Protein AF-A0A6P0S3E5-F1 (afdb_monomer_lite)

Structure (mmCIF, N/CA/C/O backbone):
data_AF-A0A6P0S3E5-F1
#
_entry.id   AF-A0A6P0S3E5-F1
#
loop_
_atom_site.group_PDB
_atom_site.id
_atom_site.type_symbol
_atom_site.label_atom_id
_atom_site.label_alt_id
_atom_site.label_comp_id
_atom_site.label_asym_id
_atom_site.label_entity_id
_atom_site.label_seq_id
_atom_site.pdbx_PDB_ins_code
_atom_site.Cartn_x
_atom_site.Cartn_y
_atom_site.Cartn_z
_atom_site.occupancy
_atom_site.B_iso_or_equiv
_atom_site.auth_seq_id
_atom_site.auth_comp_id
_atom_site.auth_asym_id
_atom_site.auth_atom_id
_atom_site.pdbx_PDB_model_num
ATOM 1 N N . ASP A 1 1 ? 17.682 5.337 -8.315 1.00 56.09 1 ASP A N 1
ATOM 2 C CA . ASP A 1 1 ? 16.860 4.192 -7.900 1.00 56.09 1 ASP A CA 1
ATOM 3 C C . ASP A 1 1 ? 15.420 4.434 -8.352 1.00 56.09 1 ASP A C 1
ATOM 5 O O . ASP A 1 1 ? 14.896 5.508 -8.070 1.00 56.09 1 ASP A O 1
ATOM 9 N N . ASN A 1 2 ? 14.818 3.553 -9.160 1.00 66.38 2 ASN A N 1
ATOM 10 C CA . ASN A 1 2 ? 13.443 3.750 -9.649 1.00 66.38 2 ASN A CA 1
ATOM 11 C C . ASN A 1 2 ? 12.455 3.062 -8.697 1.00 66.38 2 ASN A C 1
ATOM 13 O O . ASN A 1 2 ? 12.021 1.937 -8.926 1.00 66.38 2 ASN A O 1
ATOM 17 N N . HIS A 1 3 ? 12.110 3.750 -7.611 1.00 80.62 3 HIS A N 1
ATOM 18 C CA . HIS A 1 3 ? 11.210 3.229 -6.577 1.00 80.62 3 HIS A CA 1
ATOM 19 C C . HIS A 1 3 ? 9.725 3.459 -6.864 1.00 80.62 3 HIS A C 1
ATOM 21 O O . HIS A 1 3 ? 8.883 3.156 -6.014 1.00 80.62 3 HIS A O 1
ATOM 2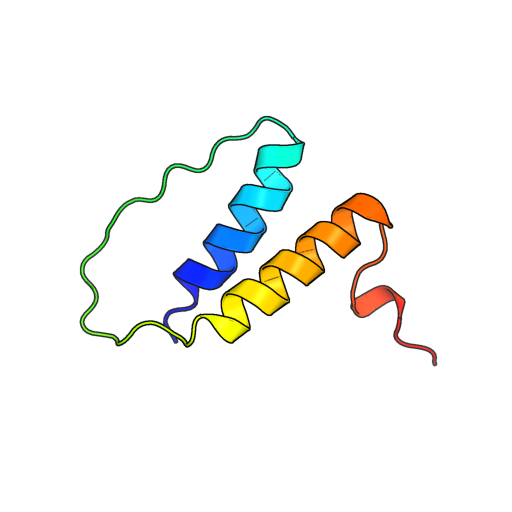7 N N . MET A 1 4 ? 9.382 3.989 -8.044 1.00 88.94 4 MET A N 1
ATOM 28 C CA . MET A 1 4 ? 8.008 4.375 -8.372 1.00 88.94 4 MET A CA 1
ATOM 29 C C . MET A 1 4 ? 7.044 3.195 -8.266 1.00 88.94 4 MET A C 1
ATOM 31 O O . MET A 1 4 ? 5.941 3.355 -7.755 1.00 88.94 4 MET A O 1
ATOM 35 N N . ARG A 1 5 ? 7.472 1.986 -8.655 1.00 89.88 5 ARG A N 1
ATOM 36 C CA . ARG A 1 5 ? 6.633 0.783 -8.550 1.00 89.88 5 ARG A CA 1
ATOM 37 C C . ARG A 1 5 ? 6.287 0.438 -7.099 1.00 89.88 5 ARG A C 1
ATOM 39 O O . ARG A 1 5 ? 5.128 0.161 -6.812 1.00 89.88 5 ARG A O 1
ATOM 46 N N . ARG A 1 6 ? 7.258 0.493 -6.181 1.00 93.44 6 ARG A N 1
ATOM 47 C CA . ARG A 1 6 ? 7.020 0.213 -4.753 1.00 93.44 6 ARG A CA 1
ATOM 48 C C . ARG A 1 6 ? 6.127 1.279 -4.122 1.00 93.44 6 ARG A C 1
ATOM 50 O O . ARG A 1 6 ? 5.159 0.944 -3.448 1.00 93.44 6 ARG A O 1
ATOM 57 N N . ALA A 1 7 ? 6.427 2.552 -4.386 1.00 93.06 7 ALA A N 1
ATOM 58 C CA . ALA A 1 7 ? 5.638 3.678 -3.890 1.00 93.06 7 ALA A CA 1
ATOM 59 C C . ALA A 1 7 ? 4.188 3.613 -4.388 1.00 93.06 7 ALA A C 1
ATOM 61 O O . ALA A 1 7 ? 3.261 3.809 -3.606 1.00 93.06 7 ALA A O 1
ATOM 62 N N . ARG A 1 8 ? 3.992 3.263 -5.666 1.00 93.94 8 ARG A N 1
ATOM 63 C CA . ARG A 1 8 ? 2.672 3.067 -6.263 1.00 93.94 8 ARG A CA 1
ATOM 64 C C . ARG A 1 8 ? 1.892 1.952 -5.572 1.00 93.94 8 ARG A C 1
ATOM 66 O O . ARG A 1 8 ? 0.749 2.192 -5.220 1.00 93.94 8 ARG A O 1
ATOM 73 N N . VAL A 1 9 ? 2.494 0.782 -5.337 1.00 95.81 9 VAL A N 1
ATOM 74 C CA . VAL A 1 9 ? 1.815 -0.339 -4.655 1.00 95.81 9 VAL A CA 1
ATOM 75 C C . VAL A 1 9 ? 1.341 0.062 -3.257 1.00 95.81 9 VAL A C 1
ATOM 77 O O . VAL A 1 9 ? 0.182 -0.160 -2.918 1.00 95.81 9 VAL A O 1
ATOM 80 N N . ILE A 1 10 ? 2.204 0.701 -2.458 1.00 96.38 10 ILE A N 1
ATOM 81 C CA . ILE A 1 10 ? 1.820 1.198 -1.126 1.00 96.38 10 ILE A CA 1
ATOM 82 C C . ILE A 1 10 ? 0.692 2.229 -1.250 1.00 96.38 10 ILE A C 1
ATOM 84 O O . ILE A 1 10 ? -0.291 2.165 -0.516 1.00 96.38 10 ILE A O 1
ATOM 88 N N . GLY A 1 11 ? 0.834 3.181 -2.174 1.00 96.62 11 GLY A N 1
ATOM 89 C CA . GLY A 1 11 ? -0.142 4.241 -2.392 1.00 96.62 11 GLY A CA 1
ATOM 90 C C . GLY A 1 11 ? -1.505 3.705 -2.820 1.00 96.62 11 GLY A C 1
ATOM 91 O O . GLY A 1 11 ? -2.511 4.139 -2.278 1.00 96.62 11 GLY A O 1
ATOM 92 N N . GLU A 1 12 ? -1.557 2.738 -3.738 1.00 97.31 12 GLU A N 1
ATOM 93 C CA . GLU A 1 12 ? -2.810 2.127 -4.198 1.00 97.31 12 GLU A CA 1
ATOM 94 C C . GLU A 1 12 ? -3.544 1.446 -3.038 1.00 97.31 12 GLU A C 1
ATOM 96 O O . GLU A 1 12 ? -4.758 1.591 -2.918 1.00 97.31 12 GLU A O 1
ATOM 101 N N . ILE A 1 13 ? -2.813 0.784 -2.138 1.00 97.56 13 ILE A N 1
ATOM 102 C CA . ILE A 1 13 ? -3.388 0.135 -0.955 1.00 97.56 13 ILE A CA 1
ATOM 103 C C . ILE A 1 13 ? -3.902 1.175 0.054 1.00 97.56 13 ILE A C 1
ATOM 105 O O . ILE A 1 13 ? -5.060 1.117 0.465 1.00 97.56 13 ILE A O 1
ATOM 109 N N . VAL A 1 14 ? -3.068 2.145 0.443 1.00 97.06 14 VAL A N 1
ATOM 110 C CA . VAL A 1 14 ? -3.392 3.121 1.503 1.00 97.06 14 VAL A CA 1
ATOM 111 C C . VAL A 1 14 ? -4.437 4.144 1.058 1.00 97.06 14 VAL A C 1
ATOM 113 O O . VAL A 1 14 ? -5.369 4.449 1.800 1.00 97.06 14 VAL A O 1
ATOM 116 N N . PHE A 1 15 ? -4.300 4.694 -0.146 1.00 98.00 15 PHE A N 1
ATOM 117 C CA . PHE A 1 15 ? -5.267 5.650 -0.683 1.00 98.00 15 PHE A CA 1
ATOM 118 C C . PHE A 1 15 ? -6.548 4.944 -1.128 1.00 98.00 15 PHE A C 1
ATOM 120 O O . PHE A 1 15 ? -7.642 5.425 -0.828 1.00 98.00 15 PHE A O 1
ATOM 127 N N . GLY A 1 16 ? -6.434 3.756 -1.732 1.00 97.12 16 GLY A N 1
ATOM 128 C CA . GLY A 1 16 ? -7.584 2.941 -2.119 1.00 97.12 16 GLY A CA 1
ATOM 129 C C . GLY A 1 16 ? -8.454 2.549 -0.926 1.00 97.12 16 GLY A C 1
ATOM 130 O O . GLY A 1 16 ? -9.677 2.654 -1.007 1.00 97.12 16 GLY A O 1
ATOM 131 N N . SER A 1 17 ? -7.856 2.234 0.232 1.00 96.62 17 SER A N 1
ATOM 132 C CA . SER A 1 17 ? -8.614 1.969 1.467 1.00 96.62 17 SER A CA 1
ATOM 133 C C . SER A 1 17 ? -9.374 3.191 2.006 1.00 96.62 17 SER A C 1
ATOM 135 O O . SER A 1 17 ? -10.131 3.073 2.967 1.00 96.62 17 SER A O 1
ATOM 137 N N . ARG A 1 18 ? -9.147 4.381 1.437 1.00 96.88 18 ARG A N 1
ATOM 138 C CA . ARG A 1 18 ? -9.831 5.643 1.760 1.00 96.88 18 ARG A CA 1
ATOM 139 C C . ARG A 1 18 ? -10.653 6.185 0.583 1.00 96.88 18 ARG A C 1
ATOM 141 O O . ARG A 1 18 ? -11.072 7.336 0.624 1.00 96.88 18 ARG A O 1
ATOM 148 N N . GLY A 1 19 ? -10.884 5.375 -0.455 1.00 97.38 19 GLY A N 1
ATOM 149 C CA . GLY A 1 19 ? -11.661 5.769 -1.635 1.00 97.38 19 GLY A CA 1
ATOM 150 C C . GLY A 1 19 ? -10.928 6.719 -2.589 1.00 97.38 19 GLY A C 1
ATOM 151 O O . GLY A 1 19 ? -11.564 7.350 -3.428 1.00 97.38 19 GLY A O 1
ATOM 152 N N . ILE A 1 20 ? -9.602 6.837 -2.476 1.00 97.94 20 ILE A N 1
ATOM 153 C CA . ILE A 1 20 ? -8.779 7.704 -3.324 1.00 97.94 20 ILE A CA 1
ATOM 154 C C . ILE A 1 20 ? -8.081 6.842 -4.382 1.00 97.94 20 ILE A C 1
ATOM 156 O O . ILE A 1 20 ? -7.246 5.994 -4.064 1.00 97.94 20 ILE A O 1
ATOM 160 N N . LEU A 1 21 ? -8.405 7.075 -5.654 1.00 96.19 21 LEU A N 1
ATOM 161 C CA . LEU A 1 21 ? -7.802 6.369 -6.784 1.00 96.19 21 LEU A CA 1
ATOM 16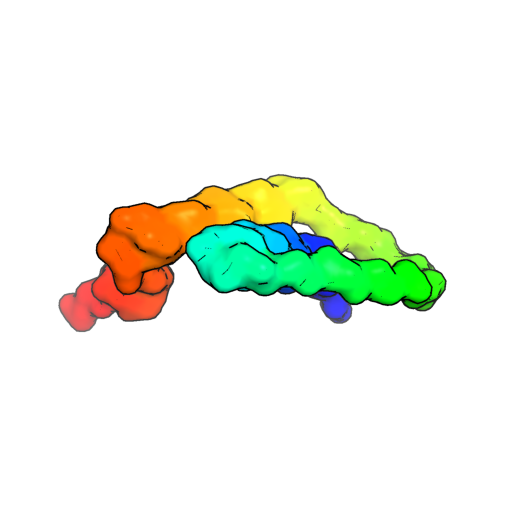2 C C . LEU A 1 21 ? -6.504 7.056 -7.231 1.00 96.19 21 LEU A C 1
ATOM 164 O O . LEU A 1 21 ? -6.500 8.241 -7.562 1.00 96.19 21 LEU A O 1
ATOM 168 N N . LEU A 1 22 ? -5.413 6.294 -7.320 1.00 95.25 22 LEU A N 1
ATOM 169 C CA . LEU A 1 22 ? -4.183 6.756 -7.961 1.00 95.25 22 LEU A CA 1
ATOM 170 C C . LEU A 1 22 ? -4.240 6.539 -9.474 1.00 95.25 22 LEU A C 1
ATOM 172 O O . LEU A 1 22 ? -4.494 5.432 -9.945 1.00 95.25 22 LEU A O 1
ATOM 176 N N . LYS A 1 23 ? -3.917 7.588 -10.236 1.00 94.25 23 LYS A N 1
ATOM 177 C CA . LYS A 1 23 ? -3.722 7.523 -11.688 1.00 94.25 23 LYS A CA 1
ATOM 178 C C . LYS A 1 23 ? -2.239 7.739 -12.013 1.00 94.25 23 LYS A C 1
ATOM 180 O O . LYS A 1 23 ? -1.780 8.880 -12.005 1.00 94.25 23 LYS A O 1
ATOM 185 N N . PRO A 1 24 ? -1.470 6.674 -12.277 1.00 89.69 24 PRO A N 1
ATOM 186 C CA . PRO A 1 24 ? -0.064 6.801 -12.624 1.00 89.69 24 PRO A CA 1
ATOM 187 C C . PRO A 1 24 ? 0.077 7.343 -14.042 1.00 89.69 24 PRO A C 1
ATOM 189 O O . PRO A 1 24 ? -0.643 6.924 -14.949 1.00 89.69 24 PRO A O 1
ATOM 192 N N . LEU A 1 25 ? 1.042 8.237 -14.229 1.00 89.94 25 LEU A N 1
ATOM 193 C CA . LEU A 1 25 ? 1.449 8.703 -15.546 1.00 89.94 25 LEU A CA 1
ATOM 194 C C . LEU A 1 25 ? 2.682 7.904 -15.981 1.00 89.94 25 LEU A C 1
ATOM 196 O O . LEU A 1 25 ? 3.686 7.926 -15.263 1.00 89.94 25 LEU A O 1
ATOM 200 N N . PRO A 1 26 ? 2.611 7.155 -17.095 1.00 84.81 26 PRO A N 1
ATOM 201 C CA . PRO A 1 26 ? 3.778 6.475 -17.627 1.00 84.81 26 PRO A CA 1
ATOM 202 C C . PRO A 1 26 ? 4.788 7.521 -18.100 1.00 84.81 26 PRO A C 1
ATOM 204 O O . PRO A 1 26 ? 4.436 8.475 -18.791 1.00 84.81 26 PRO A O 1
ATOM 207 N N . VAL A 1 27 ? 6.038 7.337 -17.696 1.00 84.81 27 VAL A N 1
ATOM 208 C CA . VAL A 1 27 ? 7.177 8.145 -18.129 1.00 84.81 27 VAL A CA 1
ATOM 209 C C . VAL A 1 27 ? 8.251 7.167 -18.562 1.00 84.81 27 VAL A C 1
ATOM 211 O O . VAL A 1 27 ? 8.546 6.219 -17.825 1.00 84.81 27 VAL A O 1
ATOM 214 N N . ASP A 1 28 ? 8.813 7.392 -19.744 1.00 83.56 28 ASP A N 1
ATOM 215 C CA . ASP A 1 28 ? 9.877 6.548 -20.267 1.00 83.56 28 ASP A CA 1
ATOM 216 C C . ASP A 1 28 ? 11.079 6.570 -19.322 1.00 83.56 28 ASP A C 1
ATOM 218 O O . ASP A 1 28 ? 11.514 7.612 -18.824 1.00 83.56 28 ASP A O 1
ATOM 222 N N . SER A 1 29 ? 11.599 5.383 -19.027 1.00 81.38 29 SER A N 1
ATOM 223 C CA . SER A 1 29 ? 12.758 5.225 -18.166 1.00 81.38 29 SER A CA 1
ATOM 224 C C . SER A 1 29 ? 13.674 4.164 -18.739 1.00 81.38 29 SER A C 1
ATOM 226 O O . SER A 1 29 ? 13.283 3.014 -18.896 1.00 81.38 29 SER A O 1
ATOM 228 N N . GLU A 1 30 ? 14.929 4.536 -18.964 1.00 84.69 30 GLU A N 1
ATOM 229 C CA . GLU A 1 30 ? 15.995 3.618 -19.384 1.00 84.69 30 GLU A CA 1
ATOM 230 C C . GLU A 1 30 ? 16.472 2.699 -18.243 1.00 84.69 30 GLU A C 1
ATOM 232 O O . GLU A 1 30 ? 17.401 1.912 -18.399 1.00 84.69 30 GLU A O 1
ATOM 237 N N . ARG A 1 31 ? 15.868 2.806 -17.052 1.00 81.56 31 ARG A N 1
ATOM 238 C CA . ARG A 1 31 ? 16.276 2.046 -15.869 1.00 81.56 31 ARG A CA 1
ATOM 239 C C . ARG A 1 31 ? 15.466 0.767 -15.728 1.00 81.56 31 ARG A C 1
ATOM 241 O O . ARG A 1 31 ? 14.237 0.807 -15.674 1.00 81.56 31 ARG A O 1
ATOM 248 N N . SER A 1 32 ? 16.172 -0.343 -15.533 1.00 82.62 32 SER A N 1
ATOM 249 C CA . SER A 1 32 ? 15.561 -1.634 -15.227 1.00 82.62 32 SER A CA 1
ATOM 250 C C . SER A 1 32 ? 14.666 -1.550 -13.981 1.00 82.62 32 SER A C 1
ATOM 252 O O . SER A 1 32 ? 15.077 -0.975 -12.965 1.00 82.62 32 SER A O 1
ATOM 254 N N . PRO A 1 33 ? 13.451 -2.123 -14.024 1.00 79.50 33 PRO A N 1
ATOM 255 C CA . PRO A 1 33 ? 12.567 -2.182 -12.867 1.00 79.50 33 PRO A CA 1
ATOM 256 C C . PRO A 1 33 ? 13.196 -2.936 -11.692 1.00 79.50 33 PRO A C 1
ATOM 258 O O . PRO A 1 33 ? 13.919 -3.914 -11.874 1.00 79.50 33 PRO A O 1
ATOM 261 N N . GLU A 1 34 ? 12.866 -2.521 -10.469 1.00 84.50 34 GLU A N 1
ATOM 262 C CA . GLU A 1 34 ? 13.251 -3.272 -9.273 1.00 84.50 34 GLU A CA 1
ATOM 263 C C . GLU A 1 34 ? 12.601 -4.672 -9.227 1.00 84.50 34 GLU A C 1
ATOM 265 O O . GLU A 1 34 ? 11.500 -4.862 -9.763 1.00 84.50 34 GLU A O 1
ATOM 270 N N . PRO A 1 35 ? 13.218 -5.634 -8.509 1.00 88.25 35 PRO A N 1
ATOM 271 C CA . PRO A 1 35 ? 12.629 -6.948 -8.275 1.00 88.25 35 PRO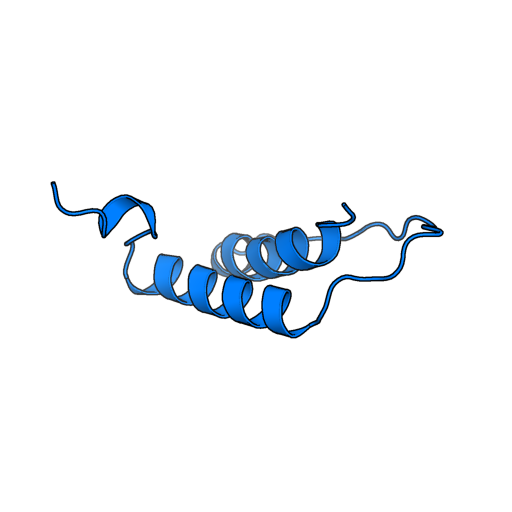 A CA 1
ATOM 272 C C . PRO A 1 35 ? 11.227 -6.868 -7.661 1.00 88.25 35 PRO A C 1
ATOM 274 O O . PRO A 1 35 ? 10.970 -6.098 -6.728 1.00 88.25 35 PRO A O 1
ATOM 277 N N . ILE A 1 36 ? 10.328 -7.721 -8.151 1.00 89.25 36 ILE A N 1
ATOM 278 C CA . ILE A 1 36 ? 8.920 -7.777 -7.727 1.00 89.25 36 ILE A CA 1
ATOM 279 C C . ILE A 1 36 ? 8.789 -8.106 -6.235 1.00 89.25 36 ILE A C 1
ATOM 281 O O . ILE A 1 36 ? 7.910 -7.563 -5.568 1.00 89.25 36 ILE A O 1
ATOM 285 N N . GLU A 1 37 ? 9.693 -8.921 -5.692 1.00 94.06 37 GLU A N 1
ATOM 286 C CA . GLU A 1 37 ? 9.699 -9.319 -4.280 1.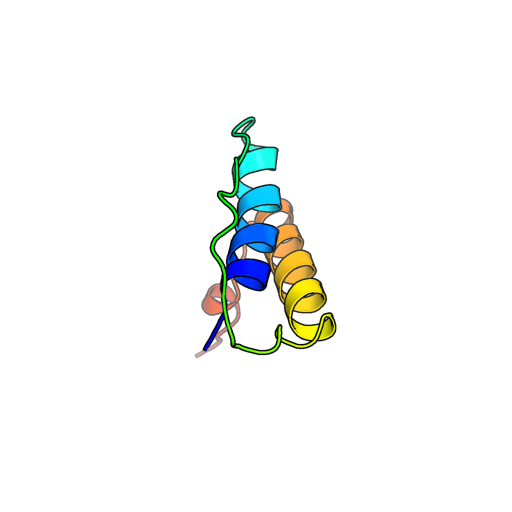00 94.06 37 GLU A CA 1
ATOM 287 C C . GLU A 1 37 ? 9.703 -8.113 -3.326 1.00 94.06 37 GLU A C 1
ATOM 289 O O . GLU A 1 37 ? 8.971 -8.092 -2.334 1.00 94.06 37 GLU A O 1
ATOM 294 N N . LYS A 1 38 ? 10.445 -7.047 -3.664 1.00 92.38 38 LYS A N 1
ATOM 295 C CA . LYS A 1 38 ? 10.451 -5.813 -2.864 1.00 92.38 38 LYS A CA 1
ATOM 296 C C . LYS A 1 38 ? 9.078 -5.139 -2.854 1.00 92.38 38 LYS A C 1
ATOM 298 O O . LYS A 1 38 ? 8.644 -4.671 -1.804 1.00 92.38 38 LYS A O 1
ATOM 303 N N . CYS A 1 39 ? 8.396 -5.110 -4.002 1.00 94.06 39 CYS A N 1
ATOM 304 C CA . CYS A 1 39 ? 7.048 -4.550 -4.117 1.00 94.06 39 CYS A CA 1
ATOM 305 C C . CYS A 1 39 ? 6.041 -5.373 -3.307 1.00 94.06 39 CYS A C 1
ATOM 307 O O . CYS A 1 39 ? 5.212 -4.798 -2.608 1.00 94.06 39 CYS A O 1
ATOM 309 N N . PHE A 1 40 ? 6.139 -6.705 -3.363 1.00 95.81 40 PHE A N 1
ATOM 310 C CA . PHE A 1 40 ? 5.278 -7.601 -2.593 1.00 95.81 40 PHE A CA 1
ATOM 311 C C . PHE A 1 40 ? 5.449 -7.388 -1.085 1.00 95.81 40 PHE A C 1
ATOM 313 O O . PHE A 1 40 ? 4.468 -7.162 -0.379 1.00 95.81 40 PHE A O 1
ATOM 320 N N . ARG A 1 41 ? 6.697 -7.364 -0.599 1.00 95.31 41 ARG A N 1
ATOM 321 C CA . ARG A 1 41 ? 7.012 -7.091 0.811 1.00 95.31 41 ARG A CA 1
ATOM 322 C C . ARG A 1 41 ? 6.426 -5.760 1.283 1.00 95.31 41 ARG A C 1
ATOM 324 O O . ARG A 1 41 ? 5.858 -5.686 2.370 1.00 95.31 41 ARG A O 1
ATOM 331 N N . ASP A 1 42 ? 6.581 -4.709 0.485 1.00 95.56 42 ASP A N 1
ATOM 332 C CA . ASP A 1 42 ? 6.080 -3.378 0.826 1.00 95.56 42 ASP A CA 1
ATOM 333 C C . ASP A 1 42 ? 4.538 -3.315 0.776 1.00 95.56 42 ASP A C 1
ATOM 335 O O . ASP A 1 42 ? 3.926 -2.689 1.642 1.00 95.56 42 ASP A O 1
ATOM 339 N N . GLY A 1 43 ? 3.902 -4.041 -0.151 1.00 96.50 43 GLY A N 1
ATOM 340 C CA . GLY A 1 43 ? 2.449 -4.220 -0.193 1.00 96.50 43 GLY A CA 1
ATOM 341 C C . GLY A 1 43 ? 1.911 -4.923 1.056 1.00 96.50 43 GLY A C 1
ATOM 342 O O . GLY A 1 43 ? 1.041 -4.379 1.737 1.00 96.50 43 GLY A O 1
ATOM 343 N N . VAL A 1 44 ? 2.492 -6.068 1.434 1.00 96.88 44 VAL A N 1
ATOM 344 C CA . VAL A 1 44 ? 2.150 -6.782 2.680 1.00 96.88 44 VAL A CA 1
ATOM 345 C C . VAL A 1 44 ? 2.314 -5.875 3.896 1.00 96.88 44 VAL A C 1
ATOM 347 O O . VAL A 1 44 ? 1.422 -5.796 4.738 1.00 96.88 44 VAL A O 1
ATOM 350 N N . ARG A 1 45 ? 3.417 -5.123 3.964 1.00 95.31 45 ARG A N 1
ATOM 351 C CA . ARG A 1 45 ? 3.653 -4.165 5.046 1.00 95.31 45 ARG A CA 1
ATOM 352 C C . ARG A 1 45 ? 2.555 -3.098 5.118 1.00 95.31 45 ARG A C 1
ATOM 354 O O . ARG A 1 45 ? 2.085 -2.801 6.210 1.00 95.31 45 ARG A O 1
ATOM 361 N N . SER A 1 46 ? 2.127 -2.546 3.983 1.00 96.50 46 SER A N 1
ATOM 362 C C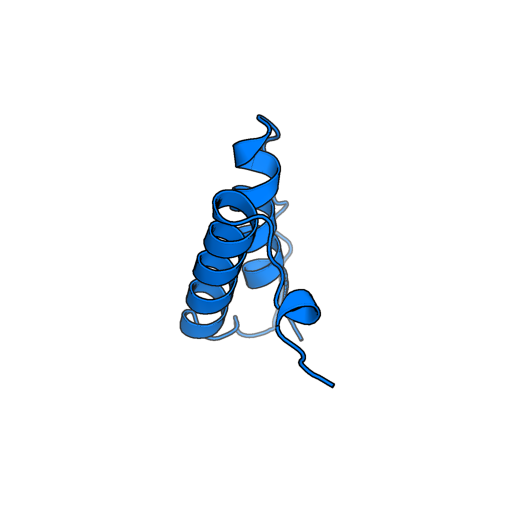A . SER A 1 46 ? 1.060 -1.538 3.956 1.00 96.50 46 SER A CA 1
ATOM 363 C C . SER A 1 46 ? -0.298 -2.097 4.397 1.00 96.50 46 SER A C 1
ATOM 365 O O . SER A 1 46 ? -1.018 -1.428 5.136 1.00 96.50 46 SER A O 1
ATOM 367 N N . MET A 1 47 ? -0.611 -3.352 4.060 1.00 96.88 47 MET A N 1
ATOM 368 C CA . MET A 1 47 ? -1.801 -4.029 4.588 1.00 96.88 47 MET A CA 1
ATOM 369 C C . MET A 1 47 ? -1.715 -4.219 6.106 1.00 96.88 47 MET A C 1
ATOM 371 O O . MET A 1 47 ? -2.693 -3.969 6.808 1.00 96.88 47 MET A O 1
ATOM 375 N N . LEU A 1 48 ? -0.548 -4.601 6.635 1.00 95.44 48 LEU A N 1
ATOM 376 C CA . LEU A 1 48 ? -0.332 -4.700 8.083 1.00 95.44 48 LEU A CA 1
ATOM 377 C C . LEU A 1 48 ? -0.541 -3.350 8.779 1.00 95.44 48 LEU A C 1
ATOM 379 O O . LEU A 1 48 ? -1.191 -3.303 9.819 1.00 95.44 48 LEU A O 1
ATOM 383 N N . TRP A 1 49 ? -0.057 -2.248 8.200 1.00 95.50 49 TRP A N 1
ATOM 384 C CA . TRP A 1 49 ? -0.277 -0.906 8.752 1.00 95.50 49 TRP A CA 1
ATOM 385 C C . TRP A 1 49 ? -1.758 -0.553 8.842 1.00 95.50 49 TRP A C 1
ATOM 387 O O . TRP A 1 49 ? -2.200 -0.036 9.861 1.00 95.50 49 TRP A O 1
ATOM 397 N N . LEU A 1 50 ? -2.529 -0.840 7.791 1.00 96.06 50 LEU A N 1
ATOM 398 C CA . LEU A 1 50 ? -3.959 -0.532 7.761 1.00 96.06 50 LEU A CA 1
ATOM 399 C C . LEU A 1 50 ? -4.771 -1.416 8.707 1.00 96.06 50 LEU A C 1
ATOM 401 O O . LEU A 1 50 ? -5.708 -0.936 9.336 1.00 96.06 50 LEU A O 1
ATOM 405 N N . THR A 1 51 ? -4.423 -2.698 8.7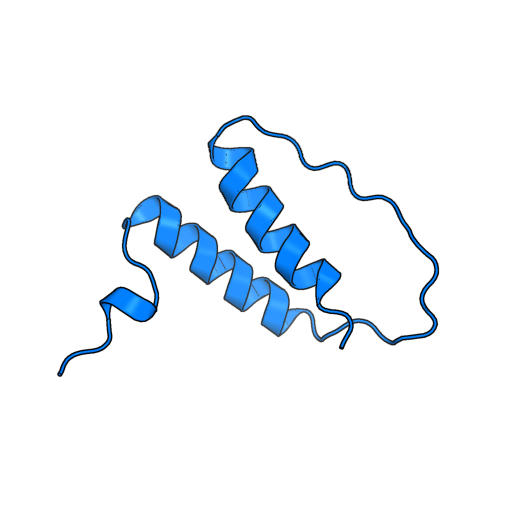99 1.00 96.00 51 THR A N 1
ATOM 406 C CA . THR A 1 51 ? -5.167 -3.671 9.612 1.00 96.00 51 THR A CA 1
ATOM 407 C C . THR A 1 51 ? -4.849 -3.556 11.099 1.00 96.00 51 THR A C 1
ATOM 409 O O . THR A 1 51 ? -5.739 -3.729 11.923 1.00 96.00 51 THR A O 1
ATOM 412 N N . THR A 1 52 ? -3.599 -3.247 11.453 1.00 93.81 52 THR A N 1
ATOM 413 C CA . THR A 1 52 ? -3.145 -3.205 12.854 1.00 93.81 52 THR A CA 1
ATOM 414 C C . THR A 1 52 ? -2.967 -1.793 13.405 1.00 93.81 52 THR A C 1
ATOM 416 O O . THR A 1 52 ? -2.861 -1.624 14.614 1.00 93.81 52 THR A O 1
ATOM 419 N N . GLY A 1 53 ? -2.863 -0.775 12.547 1.00 91.38 53 GLY A N 1
ATOM 420 C CA . GLY A 1 53 ? -2.466 0.581 12.939 1.00 91.38 53 GLY A CA 1
ATOM 421 C C . GLY A 1 53 ? -0.984 0.724 13.323 1.00 91.38 53 GLY A C 1
ATOM 422 O O . GLY A 1 53 ? -0.511 1.842 13.523 1.00 91.38 53 GLY A O 1
ATOM 423 N N . HIS A 1 54 ? -0.226 -0.374 13.407 1.00 89.44 54 HIS A N 1
ATOM 424 C CA . HIS A 1 54 ? 1.184 -0.356 13.783 1.00 89.44 54 HIS A CA 1
ATOM 425 C C . HIS A 1 54 ? 2.082 -0.236 12.562 1.00 89.44 54 HIS A C 1
ATOM 427 O O . HIS A 1 54 ? 1.927 -0.957 11.579 1.00 89.44 54 HIS A O 1
ATOM 433 N N . THR A 1 55 ? 3.084 0.637 12.646 1.00 87.62 55 THR A N 1
ATOM 434 C CA . THR A 1 55 ? 4.106 0.767 11.603 1.00 87.62 55 THR A CA 1
ATOM 435 C C . THR A 1 55 ? 5.402 0.086 12.028 1.00 87.62 55 THR A C 1
ATOM 437 O O . THR A 1 55 ? 5.594 -0.241 13.197 1.00 87.62 55 THR A O 1
ATOM 440 N N . GLY A 1 56 ? 6.342 -0.100 11.094 1.00 80.00 56 GLY A N 1
ATOM 441 C CA . GLY A 1 56 ? 7.669 -0.643 11.423 1.00 80.00 56 GLY A CA 1
ATOM 442 C C . GLY A 1 56 ? 8.416 0.179 12.485 1.00 80.00 56 GLY A C 1
ATOM 443 O O . GLY A 1 56 ? 9.226 -0.375 13.220 1.00 80.00 56 GLY A O 1
ATOM 444 N N . ALA A 1 57 ? 8.102 1.474 12.618 1.00 82.12 57 ALA A N 1
ATOM 445 C CA . ALA A 1 57 ? 8.643 2.331 13.671 1.00 82.12 57 ALA A CA 1
ATOM 446 C C . ALA A 1 57 ? 8.086 1.988 15.064 1.00 82.12 57 ALA A C 1
ATOM 448 O O . ALA A 1 57 ? 8.773 2.187 16.061 1.00 82.12 57 ALA A O 1
ATOM 449 N N . THR A 1 58 ? 6.871 1.439 15.140 1.00 78.38 58 THR A N 1
ATOM 450 C CA . THR A 1 58 ? 6.201 1.092 16.401 1.00 78.38 58 THR A CA 1
ATOM 451 C C . THR A 1 58 ? 6.795 -0.156 17.065 1.00 78.38 58 THR A C 1
ATOM 453 O O . THR A 1 58 ? 6.672 -0.319 18.273 1.00 78.38 58 THR A O 1
ATOM 456 N N . PHE A 1 59 ? 7.474 -1.025 16.306 1.00 71.44 59 PHE A N 1
ATOM 457 C CA . PHE A 1 59 ? 8.057 -2.274 16.819 1.00 71.44 59 PHE A CA 1
ATOM 458 C C . PHE A 1 59 ? 9.499 -2.146 17.330 1.00 71.44 59 PHE A C 1
ATOM 460 O O . PHE A 1 59 ? 10.065 -3.129 17.810 1.00 71.44 59 PHE A O 1
ATOM 467 N N . ARG A 1 60 ? 10.114 -0.959 17.256 1.00 70.44 60 ARG A N 1
ATOM 468 C CA . ARG A 1 60 ? 11.446 -0.744 17.830 1.00 70.44 60 ARG A CA 1
ATOM 469 C C . ARG A 1 60 ? 11.324 -0.634 19.354 1.00 70.44 60 ARG A C 1
ATOM 471 O O . ARG A 1 60 ? 11.007 0.434 19.866 1.00 70.44 60 ARG A O 1
ATOM 478 N N . LYS A 1 61 ? 11.555 -1.740 20.069 1.00 62.38 61 LYS A N 1
ATOM 479 C CA . LYS A 1 61 ? 11.803 -1.715 21.519 1.00 62.38 61 LYS A CA 1
ATOM 480 C C . LYS A 1 61 ? 13.122 -0.978 21.792 1.00 62.38 61 LYS A C 1
ATOM 482 O O . LYS A 1 61 ? 14.101 -1.230 21.090 1.00 62.38 61 LYS A O 1
ATOM 487 N N . ASN A 1 62 ? 13.096 -0.073 22.773 1.00 56.59 62 ASN A N 1
ATOM 488 C CA . ASN A 1 62 ? 14.296 0.393 23.476 1.00 56.59 62 ASN A CA 1
ATOM 489 C C . ASN A 1 62 ? 14.957 -0.772 24.214 1.00 56.59 62 ASN A C 1
ATOM 491 O O . ASN A 1 62 ? 14.199 -1.647 24.698 1.00 56.59 62 ASN A O 1
#

Radius of gyration: 13.63 Å; chains: 1; bounding box: 28×18×44 Å

Sequence (62 aa):
DNHMRRARVIGEIVFGSRGILLKPLPVDSERSPEPIEKCFRDGVRSMLWLTTGHTGATFRKN

Secondary structure (DSSP, 8-state):
---HHHHHHHHHHHHHTTTPPP-PPP----SPPPPHHHHHHHHHHHHHHHHH---TTTT---

pLDDT: mean 88.92, std 10.09, range [56.09, 98.0]

Foldseek 3Di:
DPCVLLVVLLCCLQCVVVVHDDDDDDDDDPDDDDDVVSSVVSNVQSVCCVVPVDHPVNPDDD